Protein AF-A0A830EGU3-F1 (afdb_monomer)

Solvent-accessible surface area (backbone atoms only — not comparable to full-atom values): 6700 Å² total; per-residue (Å²): 119,63,52,74,65,62,53,50,53,50,52,52,49,52,48,30,63,52,45,18,60,51,20,29,51,52,17,51,51,33,48,52,54,45,52,52,30,59,73,68,73,48,78,51,72,66,54,54,52,49,32,52,50,50,23,52,53,24,45,53,48,14,44,50,32,14,51,52,28,17,54,48,40,29,54,51,21,54,53,45,56,77,46,92,66,100,68,69,54,58,50,68,58,17,55,27,22,52,36,37,32,49,17,53,81,40,63,72,36,36,75,56,16,47,58,54,47,50,49,49,55,51,52,54,54,49,52,48,65,67,78,106

Sequence (132 aa):
MPSTRDTWIWYGLAALFVLPPGCMALSRLSMELFVSSASAGEGSLGTFLGAFALTVLASWAGMLFSLLLTVGLFLDSRQLRRTDGDWTPTPLYALGGIVHGVGTTLLAAFAVSVPVIGYYLYRRRTRDTTAK

Organism: NCBI:txid932660

Mean predicted aligned error: 4.22 Å

Nearest PDB structures (foldseek):
  8eja-assembly1_B  TM=4.759E-01  e=1.545E+00  synthetic construct
  6qhd-assembly1_B  TM=3.179E-01  e=5.465E+00  Homo sapiens

Radius of gyration: 18.42 Å; Cα contacts (8 Å, |Δi|>4): 142; chains: 1; bounding box: 46×30×54 Å

Secondary structure (DSSP, 8-state):
---HHHHHHHHHHHHHHHHHHHHHHHHHHHHHHHHHHHHHT---HHHHHHHHHHHHHHHHHHHHHHHHHHHHHHHHHHHHTTS--S----TTHHHHHHHHHHHTT-GGGHHHHHHHHHHHHHHHHHHHHH--

pLDDT: mean 92.99, std 8.28, range [50.62, 98.69]

Foldseek 3Di:
DFDPVLVVLLVLLVCLLPLLVVLLVQLVVLVVVLVVCVVVVHDDPVSNVVSVVSNVVSLVRSLVSLQVSLVSLQVVLVVQCVDDWPDRDDSCLSVLSVLSSVCSVPVVSCVPSVVSSVVVSVVSVVRSVPVD

Structure (mmCIF, N/CA/C/O backbone):
data_AF-A0A830EGU3-F1
#
_entry.id   AF-A0A830EGU3-F1
#
loop_
_atom_site.group_PDB
_atom_site.id
_atom_site.type_symbol
_atom_site.label_atom_id
_atom_site.label_alt_id
_atom_site.label_comp_id
_atom_site.label_asym_id
_atom_site.label_entity_id
_atom_site.label_seq_id
_atom_site.pdbx_PDB_ins_code
_atom_site.Cartn_x
_atom_site.Cartn_y
_atom_site.Cartn_z
_atom_site.occupancy
_atom_site.B_iso_or_equiv
_atom_site.auth_seq_id
_atom_site.auth_comp_id
_atom_site.auth_asym_id
_atom_site.auth_atom_id
_atom_site.pdbx_PDB_model_num
ATOM 1 N N . MET A 1 1 ? -19.566 13.408 14.728 1.00 57.25 1 MET A N 1
ATOM 2 C CA . MET A 1 1 ? -18.783 13.442 13.463 1.00 57.25 1 MET A CA 1
ATOM 3 C C . MET A 1 1 ? -17.408 12.860 13.760 1.00 57.25 1 MET A C 1
ATOM 5 O O . MET A 1 1 ? -16.910 13.185 14.833 1.00 57.25 1 MET A O 1
ATOM 9 N N . PRO A 1 2 ? -16.811 12.031 12.878 1.00 67.81 2 PRO A N 1
ATOM 10 C CA . PRO A 1 2 ? -15.434 11.574 13.066 1.00 67.81 2 PRO A CA 1
ATOM 11 C C . PRO A 1 2 ? -14.502 12.776 13.202 1.00 67.81 2 PRO A C 1
ATOM 13 O O . PRO A 1 2 ? -14.702 13.782 12.513 1.00 67.81 2 PRO A O 1
ATOM 16 N N . SER A 1 3 ? -13.490 12.688 14.065 1.00 81.19 3 SER A N 1
ATOM 17 C CA . SER A 1 3 ? -12.510 13.766 14.160 1.00 81.19 3 SER A CA 1
ATOM 18 C C . SER A 1 3 ? -11.740 13.898 12.836 1.00 81.19 3 SER A C 1
ATOM 20 O O . SER A 1 3 ? -11.562 12.931 12.083 1.00 81.19 3 SER A O 1
ATOM 22 N N . THR A 1 4 ? -11.259 15.105 12.531 1.00 85.12 4 THR A N 1
ATOM 23 C CA . THR A 1 4 ? -10.395 15.342 11.361 1.00 85.12 4 THR A CA 1
ATOM 24 C C . THR A 1 4 ? -9.156 14.447 11.406 1.00 85.12 4 THR A C 1
ATOM 26 O O . THR A 1 4 ? -8.745 13.905 10.382 1.00 85.12 4 THR A O 1
ATOM 29 N N . ARG A 1 5 ? -8.610 14.217 12.605 1.00 86.44 5 ARG A N 1
ATOM 30 C CA . ARG A 1 5 ? -7.478 13.319 12.845 1.00 86.44 5 ARG A CA 1
ATOM 31 C C . ARG A 1 5 ? -7.785 11.869 12.459 1.00 86.44 5 ARG A C 1
ATOM 33 O O . ARG A 1 5 ? -6.993 11.275 11.734 1.00 86.44 5 ARG A O 1
ATOM 40 N N . ASP A 1 6 ? -8.915 11.310 12.891 1.00 87.44 6 ASP A N 1
ATOM 41 C CA . ASP A 1 6 ? -9.266 9.907 12.597 1.00 87.44 6 ASP A CA 1
ATOM 42 C C . ASP A 1 6 ? -9.469 9.671 11.101 1.00 87.44 6 ASP A C 1
ATOM 44 O O . ASP A 1 6 ? -9.071 8.631 10.565 1.00 87.44 6 ASP A O 1
ATOM 48 N N . THR A 1 7 ? -10.012 10.686 10.425 1.00 89.31 7 THR A N 1
ATOM 49 C CA . THR A 1 7 ? -10.177 10.710 8.972 1.00 89.31 7 THR A CA 1
ATOM 50 C C . THR A 1 7 ? -8.824 10.687 8.255 1.00 89.31 7 THR A C 1
ATOM 52 O O . THR A 1 7 ? -8.633 9.880 7.345 1.00 89.31 7 THR A O 1
ATOM 55 N N . TRP A 1 8 ? -7.862 11.513 8.680 1.00 92.19 8 TRP A N 1
ATOM 56 C CA . TRP A 1 8 ? -6.512 11.527 8.104 1.00 92.19 8 TRP A CA 1
ATOM 57 C C . TRP A 1 8 ? -5.744 10.227 8.338 1.00 92.19 8 TRP A C 1
ATOM 59 O O . TRP A 1 8 ? -5.073 9.755 7.423 1.00 92.19 8 TRP A O 1
ATOM 69 N N . ILE A 1 9 ? -5.867 9.615 9.520 1.00 94.00 9 ILE A N 1
ATOM 70 C CA . ILE A 1 9 ? -5.225 8.320 9.796 1.00 94.00 9 ILE A CA 1
ATOM 71 C C . ILE A 1 9 ? -5.773 7.247 8.849 1.00 94.00 9 ILE A C 1
ATOM 73 O O . ILE A 1 9 ? -4.994 6.480 8.284 1.00 94.00 9 ILE A O 1
ATOM 77 N N . TRP A 1 10 ? -7.090 7.224 8.617 1.00 95.38 10 TRP A N 1
ATOM 78 C CA . TRP A 1 10 ? -7.692 6.279 7.678 1.00 95.38 10 TRP A CA 1
ATOM 79 C C . TRP A 1 10 ? -7.132 6.442 6.260 1.00 95.38 10 TRP A C 1
ATOM 81 O O . TRP A 1 10 ? -6.692 5.463 5.661 1.00 95.38 10 TRP A O 1
ATOM 91 N N . TYR A 1 11 ? -7.097 7.675 5.740 1.00 96.50 11 TYR A N 1
ATOM 92 C CA . TYR A 1 11 ? -6.548 7.944 4.407 1.00 96.50 11 TYR A CA 1
ATOM 93 C C . TYR A 1 11 ? -5.054 7.631 4.317 1.00 96.50 11 TYR A C 1
ATOM 95 O O . TYR A 1 11 ? -4.610 7.109 3.299 1.00 96.50 11 TYR A O 1
ATOM 103 N N . GLY A 1 12 ? -4.287 7.890 5.379 1.00 97.62 12 GLY A N 1
ATOM 104 C CA . GLY A 1 12 ? -2.876 7.521 5.453 1.00 97.62 12 GLY A CA 1
ATOM 105 C C . GLY A 1 12 ? -2.670 6.011 5.333 1.00 97.62 12 GLY A C 1
ATOM 106 O O . GLY A 1 12 ? -1.871 5.563 4.514 1.00 97.62 12 GLY A O 1
ATOM 107 N N . LEU A 1 13 ? -3.436 5.213 6.083 1.00 97.94 13 LEU A N 1
ATOM 108 C CA . LEU A 1 13 ? -3.384 3.751 5.981 1.00 97.94 13 LEU A CA 1
ATOM 109 C C . LEU A 1 13 ? -3.868 3.249 4.615 1.00 97.94 13 LEU A C 1
ATOM 111 O O . LEU A 1 13 ? -3.264 2.337 4.058 1.00 97.94 13 LEU A O 1
ATOM 115 N N . ALA A 1 14 ? -4.917 3.853 4.052 1.00 98.06 14 ALA A N 1
ATOM 116 C CA . ALA A 1 14 ? -5.424 3.497 2.728 1.00 98.06 14 ALA A CA 1
ATOM 117 C C . ALA A 1 14 ? -4.399 3.794 1.620 1.00 98.06 14 ALA A C 1
ATOM 119 O O . ALA A 1 14 ? -4.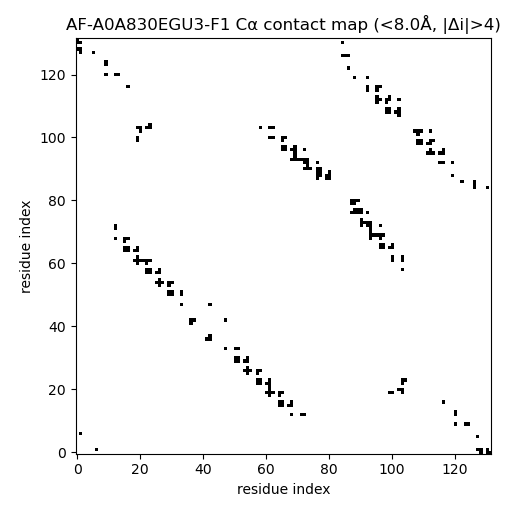190 2.968 0.736 1.00 98.06 14 ALA A O 1
ATOM 120 N N . ALA A 1 15 ? -3.706 4.933 1.693 1.00 98.38 15 ALA A N 1
ATOM 121 C CA . ALA A 1 15 ? -2.620 5.259 0.775 1.00 98.38 15 ALA A CA 1
ATOM 122 C C . ALA A 1 15 ? -1.462 4.261 0.912 1.00 98.38 15 ALA A C 1
ATOM 124 O O . ALA A 1 15 ? -1.020 3.687 -0.081 1.00 98.38 15 ALA A O 1
ATOM 125 N N . LEU A 1 16 ? -1.021 3.983 2.144 1.00 98.38 16 LEU A N 1
ATOM 126 C CA . LEU A 1 16 ? 0.036 3.005 2.423 1.00 98.38 16 LEU A CA 1
ATOM 127 C C . LEU A 1 16 ? -0.336 1.571 2.021 1.00 98.38 16 LEU A C 1
ATOM 129 O O . LEU A 1 16 ? 0.555 0.765 1.789 1.00 98.38 16 LEU A O 1
ATOM 133 N N . PHE A 1 17 ? -1.625 1.251 1.923 1.00 98.19 17 PHE A N 1
ATOM 134 C CA . PHE A 1 17 ? -2.120 -0.023 1.406 1.00 98.19 17 PHE A CA 1
ATOM 135 C C . PHE A 1 17 ? -2.045 -0.116 -0.128 1.00 98.19 17 PHE A C 1
ATOM 137 O O . PHE A 1 17 ? -1.768 -1.181 -0.666 1.00 98.19 17 PHE A O 1
ATOM 144 N N . VAL A 1 18 ? -2.260 0.983 -0.854 1.00 98.38 18 VAL A N 1
ATOM 145 C CA . VAL A 1 18 ? -2.263 0.978 -2.332 1.00 98.38 18 VAL A CA 1
ATOM 146 C C . VAL A 1 18 ? -0.869 1.215 -2.922 1.00 98.38 18 VAL A C 1
ATOM 148 O O . VAL A 1 18 ? -0.553 0.710 -4.000 1.00 98.38 18 VAL A O 1
ATOM 151 N N . LEU A 1 19 ? -0.013 1.968 -2.230 1.00 98.38 19 LEU A N 1
ATOM 152 C CA . LEU A 1 19 ? 1.314 2.325 -2.734 1.00 98.38 19 LEU A CA 1
ATOM 153 C C . LEU A 1 19 ? 2.232 1.111 -2.991 1.00 98.38 19 LEU A C 1
ATOM 155 O O . LEU A 1 19 ? 2.833 1.075 -4.063 1.00 98.38 19 LEU A O 1
ATOM 159 N N . PRO A 1 20 ? 2.341 0.094 -2.110 1.00 98.19 20 PRO A N 1
ATOM 160 C CA . PRO A 1 20 ? 3.206 -1.063 -2.347 1.00 98.19 20 PRO A CA 1
ATOM 161 C C . PRO A 1 20 ? 2.922 -1.845 -3.640 1.00 98.19 20 PRO A C 1
ATOM 163 O O . PRO A 1 20 ? 3.868 -2.045 -4.407 1.00 98.19 20 PRO A O 1
ATOM 166 N N . PRO A 1 21 ? 1.677 -2.265 -3.956 1.00 97.69 21 PRO A N 1
ATOM 167 C CA . PRO A 1 21 ? 1.400 -2.938 -5.224 1.00 97.69 21 PRO A CA 1
ATOM 168 C C . PRO A 1 21 ? 1.603 -2.011 -6.429 1.00 97.69 21 PRO A C 1
ATOM 170 O O . PRO A 1 21 ? 2.071 -2.472 -7.469 1.00 97.69 21 PRO A O 1
ATOM 173 N N . GLY A 1 22 ? 1.336 -0.705 -6.294 1.00 98.00 22 GLY A N 1
ATOM 174 C CA . GLY A 1 22 ? 1.642 0.277 -7.340 1.00 98.00 22 GLY A CA 1
ATOM 175 C C . GLY A 1 22 ? 3.143 0.375 -7.634 1.00 98.00 22 GLY A C 1
ATOM 176 O O . GLY A 1 22 ? 3.563 0.310 -8.788 1.00 98.00 22 GLY A O 1
ATOM 177 N N . CYS A 1 23 ? 3.966 0.448 -6.589 1.00 98.19 23 CYS A N 1
ATOM 178 C CA . CYS A 1 23 ? 5.423 0.421 -6.677 1.00 98.19 23 CYS A CA 1
ATOM 179 C C . CYS A 1 23 ? 5.949 -0.881 -7.299 1.00 98.19 23 CYS A C 1
ATOM 181 O O . CYS A 1 23 ? 6.837 -0.841 -8.149 1.00 98.19 23 CYS A O 1
ATOM 183 N N . MET A 1 24 ? 5.382 -2.030 -6.921 1.00 97.38 24 MET A N 1
ATOM 184 C CA . MET A 1 24 ? 5.725 -3.318 -7.525 1.00 97.38 24 MET A CA 1
ATOM 185 C C . MET A 1 24 ? 5.408 -3.338 -9.023 1.00 97.38 24 MET A C 1
ATOM 187 O O . MET A 1 24 ? 6.259 -3.736 -9.818 1.00 97.38 24 MET A O 1
ATOM 191 N N . ALA A 1 25 ? 4.207 -2.908 -9.416 1.00 97.50 25 ALA A N 1
ATOM 192 C CA . ALA A 1 25 ? 3.802 -2.858 -10.818 1.00 97.50 25 ALA A CA 1
ATOM 193 C C . ALA A 1 25 ? 4.723 -1.937 -11.630 1.00 97.50 25 ALA A C 1
ATOM 195 O O . ALA A 1 25 ? 5.195 -2.327 -12.695 1.00 97.50 25 ALA A O 1
ATOM 196 N N . LEU A 1 26 ? 5.048 -0.758 -11.090 1.00 97.94 26 LEU A N 1
ATOM 197 C CA . LEU A 1 26 ? 5.972 0.191 -11.711 1.00 97.94 26 LEU A CA 1
ATOM 198 C C . LEU A 1 26 ? 7.380 -0.397 -11.883 1.00 97.94 26 LEU A C 1
ATOM 200 O O . LEU A 1 26 ? 7.975 -0.266 -12.950 1.00 97.94 26 LEU A O 1
ATOM 204 N N . SER A 1 27 ? 7.896 -1.076 -10.855 1.00 97.31 27 SER A N 1
ATOM 205 C CA . SER A 1 27 ? 9.206 -1.735 -10.893 1.00 97.31 27 SER A CA 1
ATOM 206 C C . SER A 1 27 ? 9.248 -2.849 -11.946 1.00 97.31 27 SER A C 1
ATOM 208 O O . SER A 1 27 ? 10.184 -2.909 -12.743 1.00 97.31 27 SER A O 1
ATOM 210 N N . ARG A 1 28 ? 8.206 -3.692 -12.012 1.00 96.06 28 ARG A N 1
ATOM 211 C CA . ARG A 1 28 ? 8.104 -4.771 -13.009 1.00 96.06 28 ARG A CA 1
ATOM 212 C C . ARG A 1 28 ? 7.986 -4.240 -14.429 1.00 96.06 28 ARG A C 1
ATOM 214 O O . ARG A 1 28 ? 8.741 -4.683 -15.284 1.00 96.06 28 ARG A O 1
ATOM 221 N N . LEU A 1 29 ? 7.120 -3.255 -14.656 1.00 96.69 29 LEU A N 1
ATOM 222 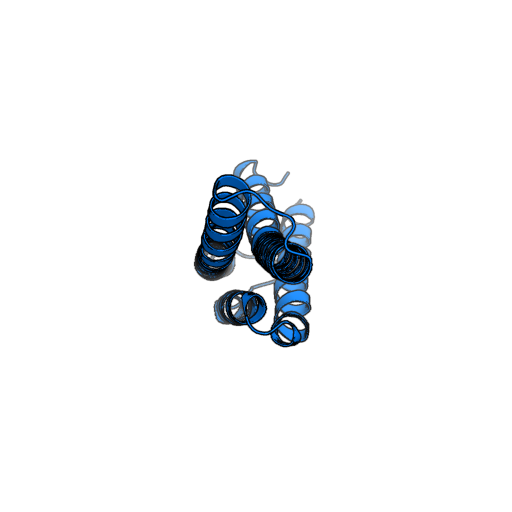C CA . LEU A 1 29 ? 6.962 -2.629 -15.967 1.00 96.69 29 LEU A CA 1
ATOM 223 C C . LEU A 1 29 ? 8.274 -1.988 -16.439 1.00 96.69 29 LEU A C 1
ATOM 225 O O . LEU A 1 29 ? 8.686 -2.190 -17.575 1.00 96.69 29 LEU A O 1
ATOM 229 N N . SER A 1 30 ? 8.960 -1.257 -15.556 1.00 96.50 30 SER A N 1
ATOM 230 C CA . SER A 1 30 ? 10.270 -0.666 -15.854 1.00 96.50 30 SER A CA 1
ATOM 231 C C . SER A 1 30 ? 11.299 -1.733 -16.246 1.00 96.50 30 SER A C 1
ATOM 233 O O . SER A 1 30 ? 12.023 -1.568 -17.227 1.00 96.50 30 SER A O 1
ATOM 235 N N . MET A 1 31 ? 11.333 -2.861 -15.530 1.00 95.38 31 MET A N 1
ATOM 236 C CA . MET A 1 31 ? 12.226 -3.981 -15.836 1.00 95.38 31 MET A CA 1
ATOM 237 C C . MET A 1 31 ? 11.873 -4.682 -17.157 1.00 95.38 31 MET A C 1
ATOM 239 O O . MET A 1 31 ? 12.768 -5.008 -17.932 1.00 95.38 31 MET A O 1
ATOM 243 N N . GLU A 1 32 ? 10.591 -4.904 -17.440 1.00 95.00 32 GLU A N 1
ATOM 244 C CA . GLU A 1 32 ? 10.130 -5.514 -18.693 1.00 95.00 32 GLU A CA 1
ATOM 245 C C . GLU A 1 32 ? 10.504 -4.650 -19.900 1.00 95.00 32 GLU A C 1
ATOM 247 O O . GLU A 1 32 ? 11.087 -5.156 -20.859 1.00 95.00 32 GLU A O 1
ATOM 252 N N . LEU A 1 33 ? 10.265 -3.338 -19.809 1.00 92.50 33 LEU A N 1
ATOM 253 C CA . LEU A 1 33 ? 10.652 -2.373 -20.839 1.00 92.50 33 LEU A CA 1
ATOM 254 C C . LEU A 1 33 ? 12.172 -2.281 -21.003 1.00 92.50 33 LEU A C 1
ATOM 256 O O . LEU A 1 33 ? 12.669 -2.123 -22.118 1.00 92.50 33 LEU A O 1
ATOM 260 N N . PHE A 1 34 ? 12.925 -2.394 -19.907 1.00 91.94 34 PHE A N 1
ATOM 261 C CA . PHE A 1 34 ? 14.384 -2.442 -19.953 1.00 91.94 34 PHE A CA 1
ATOM 262 C C . PHE A 1 34 ? 14.867 -3.666 -20.737 1.00 91.94 34 PHE A C 1
ATOM 264 O O . PHE A 1 34 ? 15.674 -3.524 -21.655 1.00 91.94 34 PHE A O 1
ATOM 271 N N . VAL A 1 35 ? 14.354 -4.855 -20.408 1.00 93.12 35 VAL A N 1
ATOM 272 C CA . VAL A 1 35 ? 14.743 -6.112 -21.065 1.00 93.12 35 VAL A CA 1
ATOM 273 C C . VAL A 1 35 ? 14.339 -6.104 -22.537 1.00 93.12 35 VAL A C 1
ATOM 275 O O . VAL A 1 35 ? 15.151 -6.486 -23.379 1.00 93.12 35 VAL A O 1
ATOM 278 N N . SER A 1 36 ? 13.135 -5.629 -22.871 1.00 92.69 36 SER A N 1
ATOM 279 C CA . SER A 1 36 ? 12.682 -5.544 -24.263 1.00 92.69 36 SER A CA 1
ATOM 280 C C . SER A 1 36 ? 13.565 -4.606 -25.086 1.00 92.69 36 SER A C 1
ATOM 282 O O . SER A 1 36 ? 14.060 -5.005 -26.137 1.00 92.69 36 SER A O 1
ATOM 284 N N . SER A 1 37 ? 13.832 -3.402 -24.573 1.00 90.25 37 SER A N 1
ATOM 285 C CA . SER A 1 37 ? 14.665 -2.389 -25.238 1.00 90.25 37 SER A CA 1
ATOM 286 C C . SER A 1 37 ? 16.093 -2.902 -25.445 1.00 90.25 37 SER A C 1
ATOM 288 O O . SER A 1 37 ? 16.619 -2.889 -26.557 1.00 90.25 37 SER A O 1
ATOM 290 N N . ALA A 1 38 ? 16.688 -3.476 -24.394 1.00 89.44 38 ALA A N 1
ATOM 291 C CA . ALA A 1 38 ? 18.020 -4.068 -24.462 1.00 89.44 3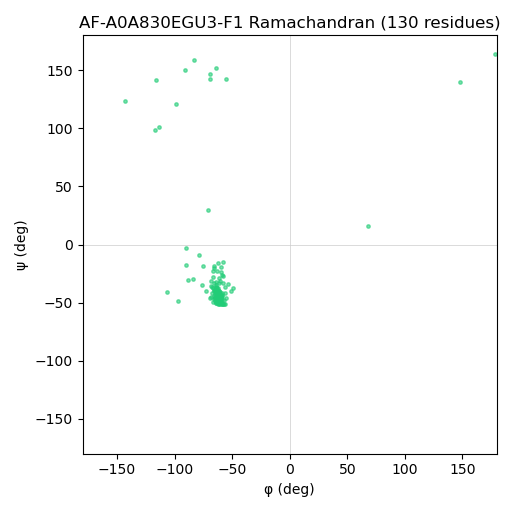8 ALA A CA 1
ATOM 292 C C . ALA A 1 38 ? 18.097 -5.217 -25.483 1.00 89.44 38 ALA A C 1
ATOM 294 O O . ALA A 1 38 ? 19.069 -5.301 -26.231 1.00 89.44 38 ALA A O 1
ATOM 295 N N . SER A 1 39 ? 17.071 -6.074 -25.553 1.00 91.06 39 SER A N 1
ATOM 296 C CA . SER A 1 39 ? 17.022 -7.185 -26.514 1.00 91.06 39 SER A CA 1
ATOM 297 C C . SER A 1 39 ? 16.877 -6.730 -27.969 1.00 91.06 39 SER A C 1
ATOM 299 O O . SER A 1 39 ? 17.415 -7.378 -28.864 1.00 91.06 39 SER A O 1
ATOM 301 N N . ALA A 1 40 ? 16.201 -5.603 -28.203 1.00 91.50 40 ALA A N 1
ATOM 302 C CA . ALA A 1 40 ? 16.048 -5.001 -29.524 1.00 91.50 40 ALA A CA 1
ATOM 303 C C . ALA A 1 40 ? 17.294 -4.211 -29.972 1.00 91.50 40 ALA A C 1
ATOM 305 O O . ALA A 1 40 ? 17.373 -3.787 -31.121 1.00 91.50 40 ALA A O 1
ATOM 306 N N . GLY A 1 41 ? 18.270 -3.997 -29.079 1.00 88.00 41 GLY A N 1
ATOM 307 C CA . GLY A 1 41 ? 19.387 -3.079 -29.326 1.00 88.00 41 GLY A CA 1
ATOM 308 C C . GLY A 1 41 ? 18.950 -1.610 -29.374 1.00 88.00 41 GLY A C 1
ATOM 309 O O . GLY A 1 41 ? 19.694 -0.753 -29.849 1.00 88.00 41 GLY A O 1
ATOM 310 N N . GLU A 1 42 ? 17.749 -1.317 -28.880 1.00 84.31 42 GLU A N 1
ATOM 311 C CA . GLU A 1 42 ? 17.158 0.011 -28.849 1.00 84.31 42 GLU A CA 1
ATOM 312 C C . GLU A 1 42 ? 17.374 0.604 -27.455 1.00 84.31 42 GLU A C 1
ATOM 314 O O . GLU A 1 42 ? 16.955 0.044 -26.447 1.00 84.31 42 GLU A O 1
ATOM 319 N N . GLY A 1 43 ? 18.051 1.746 -27.362 1.00 83.25 43 GLY A N 1
ATOM 320 C CA . GLY A 1 43 ? 18.194 2.440 -26.084 1.00 83.25 43 GLY A CA 1
ATOM 321 C C . GLY A 1 43 ? 19.505 3.188 -25.940 1.00 83.25 43 GLY A C 1
ATOM 322 O O . GLY A 1 43 ? 20.578 2.719 -26.312 1.00 83.25 43 GLY A O 1
ATOM 323 N N . SER A 1 44 ? 19.413 4.379 -25.360 1.00 91.62 44 SER A N 1
ATOM 324 C CA . SER A 1 44 ? 20.591 5.128 -24.938 1.00 91.62 44 SER A CA 1
ATOM 325 C C . SER A 1 44 ? 21.061 4.651 -23.560 1.00 91.62 44 SER A C 1
ATOM 327 O O . SER A 1 44 ? 20.265 4.151 -22.761 1.00 91.62 44 SER A O 1
ATOM 329 N N . LEU A 1 45 ? 22.331 4.900 -23.222 1.00 90.88 45 LEU A N 1
ATOM 330 C CA . LEU A 1 45 ? 22.840 4.697 -21.859 1.00 90.88 45 LEU A CA 1
ATOM 331 C C . LEU A 1 45 ? 21.957 5.395 -20.807 1.00 90.88 45 LEU A C 1
ATOM 333 O O . LEU A 1 45 ? 21.685 4.827 -19.752 1.00 90.88 45 LEU A O 1
ATOM 337 N N . GLY A 1 46 ? 21.469 6.603 -21.109 1.00 92.31 46 GLY A N 1
ATOM 338 C CA . GLY A 1 46 ? 20.580 7.353 -20.220 1.00 92.31 46 GLY A CA 1
ATOM 339 C C . GLY A 1 46 ? 19.250 6.640 -19.969 1.00 92.31 46 GLY A C 1
ATOM 340 O O . GLY A 1 46 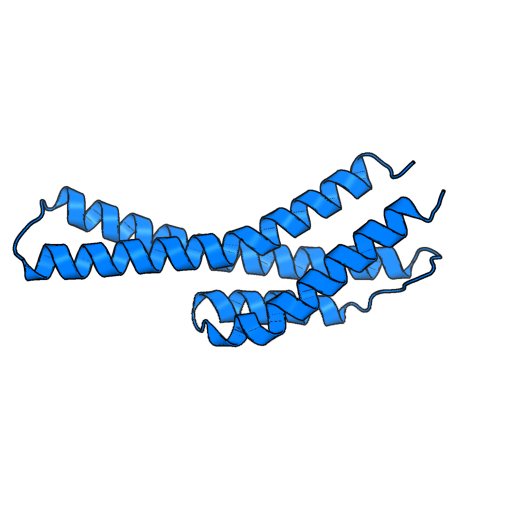? 18.791 6.587 -18.832 1.00 92.31 46 GLY A O 1
ATOM 341 N N . THR A 1 47 ? 18.669 6.027 -21.002 1.00 90.88 47 THR A N 1
ATOM 342 C CA . THR A 1 47 ? 17.443 5.221 -20.888 1.00 90.88 47 THR A CA 1
ATOM 343 C C . THR A 1 47 ? 17.661 4.026 -19.962 1.00 90.88 47 THR A C 1
ATOM 345 O O . THR A 1 47 ? 16.849 3.782 -19.070 1.00 90.88 47 THR A O 1
ATOM 348 N N . PHE A 1 48 ? 18.783 3.321 -20.118 1.00 91.12 48 PHE A N 1
ATOM 349 C CA . PHE A 1 48 ? 19.121 2.169 -19.282 1.00 91.12 48 PHE A CA 1
ATOM 350 C C . PHE A 1 48 ? 19.359 2.552 -17.819 1.00 91.12 48 PHE A C 1
ATOM 352 O O . PHE A 1 48 ? 18.821 1.903 -16.922 1.00 91.12 48 PHE A O 1
ATOM 359 N N . LEU A 1 49 ? 20.098 3.635 -17.565 1.00 94.31 49 LEU A N 1
ATOM 360 C CA . LEU A 1 49 ? 20.311 4.153 -16.210 1.00 94.31 49 LEU A CA 1
ATOM 361 C C . LEU A 1 49 ? 19.005 4.635 -15.569 1.00 94.31 49 LEU A C 1
ATOM 363 O O . LEU A 1 49 ? 18.767 4.374 -14.391 1.00 94.31 49 LEU A O 1
ATOM 367 N N . GLY A 1 50 ? 18.145 5.298 -16.345 1.00 95.25 50 GLY A N 1
ATOM 368 C CA . GLY A 1 50 ? 16.836 5.759 -15.892 1.00 95.25 50 GLY A CA 1
ATOM 369 C C . GLY A 1 50 ? 15.918 4.604 -15.498 1.00 95.25 50 GLY A C 1
ATOM 370 O O . GLY A 1 50 ? 15.361 4.618 -14.403 1.00 95.25 50 GLY A O 1
ATOM 371 N N . ALA A 1 51 ? 15.810 3.577 -16.344 1.00 94.69 51 ALA A N 1
ATOM 372 C CA . ALA A 1 51 ? 15.013 2.388 -16.052 1.00 94.69 51 ALA A CA 1
ATOM 373 C C . ALA A 1 51 ? 15.562 1.616 -14.843 1.00 94.69 51 ALA A C 1
ATOM 375 O O . ALA A 1 51 ? 14.796 1.225 -13.967 1.00 94.69 51 ALA A O 1
ATOM 376 N N . PHE A 1 52 ? 16.886 1.461 -14.731 1.00 93.19 52 PHE A N 1
ATOM 377 C CA . PHE A 1 52 ? 17.508 0.852 -13.553 1.00 93.19 52 PHE A CA 1
ATOM 378 C C . PHE A 1 52 ? 17.169 1.622 -12.269 1.00 93.19 52 PHE A C 1
ATOM 380 O O . PHE A 1 52 ? 16.681 1.030 -11.304 1.00 93.19 52 PHE A O 1
ATOM 387 N N . ALA A 1 53 ? 17.373 2.943 -12.264 1.00 97.06 53 ALA A N 1
ATOM 388 C CA . ALA A 1 53 ? 17.068 3.787 -11.115 1.00 97.06 53 ALA A CA 1
ATOM 389 C C . ALA A 1 53 ? 15.580 3.720 -10.748 1.00 97.06 53 ALA A C 1
ATOM 391 O O . ALA A 1 53 ? 15.250 3.533 -9.578 1.00 97.06 53 ALA A O 1
ATOM 392 N N . LEU A 1 54 ? 14.682 3.805 -11.734 1.00 97.81 54 LEU A N 1
ATOM 393 C CA . LEU A 1 54 ? 13.239 3.698 -11.528 1.00 97.81 54 LEU A CA 1
ATOM 394 C C . LEU A 1 54 ? 12.854 2.346 -10.917 1.00 97.81 54 LEU A C 1
ATOM 396 O O . LEU A 1 54 ? 12.122 2.312 -9.929 1.00 97.81 54 LEU A O 1
ATOM 400 N N . THR A 1 55 ? 13.379 1.243 -11.456 1.00 96.88 55 THR A N 1
ATOM 401 C CA . THR A 1 55 ? 13.126 -0.115 -10.956 1.00 96.88 55 THR A CA 1
ATOM 402 C C . THR A 1 55 ? 13.559 -0.259 -9.498 1.00 96.88 55 THR A C 1
ATOM 404 O O . THR A 1 55 ? 12.780 -0.750 -8.674 1.00 96.88 55 THR A O 1
ATOM 407 N N . VAL A 1 56 ? 14.772 0.194 -9.165 1.00 96.56 56 VAL A N 1
ATOM 408 C CA . VAL A 1 56 ? 15.341 0.115 -7.810 1.00 96.56 56 VAL A CA 1
ATOM 409 C C . VAL A 1 56 ? 14.567 1.001 -6.837 1.00 96.56 56 VAL A C 1
ATOM 411 O O . VAL A 1 56 ? 14.156 0.525 -5.778 1.00 96.56 56 VAL A O 1
ATOM 414 N N . LEU A 1 57 ? 14.329 2.265 -7.192 1.00 98.25 57 LEU A N 1
ATOM 415 C CA . LEU A 1 57 ? 13.614 3.213 -6.338 1.00 98.25 57 LEU A CA 1
ATOM 416 C C . LEU A 1 57 ? 12.176 2.762 -6.087 1.00 98.25 57 LEU A C 1
ATOM 418 O O . LEU A 1 57 ? 11.729 2.793 -4.943 1.00 98.25 57 LEU A O 1
ATOM 422 N N . ALA A 1 58 ? 11.468 2.291 -7.116 1.00 98.06 58 ALA A N 1
ATOM 423 C CA . ALA A 1 58 ? 10.117 1.764 -6.962 1.00 98.06 58 ALA A CA 1
ATOM 424 C C . ALA A 1 58 ? 10.100 0.528 -6.049 1.00 98.06 58 ALA A C 1
ATOM 426 O O . ALA A 1 58 ? 9.270 0.450 -5.147 1.00 98.06 58 ALA A O 1
ATOM 427 N N . SER A 1 59 ? 11.050 -0.399 -6.212 1.00 96.31 59 SER A N 1
ATOM 428 C CA . SER A 1 59 ? 11.151 -1.597 -5.367 1.00 96.31 59 SER A CA 1
ATOM 429 C C . SER A 1 59 ? 11.360 -1.248 -3.885 1.00 96.31 59 SER A C 1
ATOM 431 O O . SER A 1 59 ? 10.581 -1.669 -3.024 1.00 96.31 59 SER A O 1
ATOM 433 N N . TRP A 1 60 ? 12.344 -0.397 -3.576 1.00 97.31 60 TRP A N 1
ATOM 434 C CA . TRP A 1 60 ? 12.613 0.035 -2.199 1.00 97.31 60 TRP A CA 1
ATOM 435 C C . TRP A 1 60 ? 11.487 0.883 -1.606 1.00 97.31 60 TRP A C 1
ATOM 437 O O . TRP A 1 60 ? 11.158 0.721 -0.430 1.00 97.31 60 TRP A O 1
ATOM 447 N N . ALA A 1 61 ? 10.856 1.744 -2.408 1.00 98.31 61 ALA A N 1
ATOM 448 C CA . ALA A 1 61 ? 9.692 2.508 -1.976 1.00 98.31 61 ALA A CA 1
ATOM 449 C C . ALA A 1 61 ? 8.536 1.578 -1.575 1.00 98.31 61 ALA A C 1
ATOM 451 O O . ALA A 1 61 ? 7.952 1.759 -0.508 1.00 98.31 61 ALA A O 1
ATOM 452 N N . GLY A 1 62 ? 8.258 0.529 -2.357 1.00 97.81 62 GLY A N 1
ATOM 453 C CA . GLY A 1 62 ? 7.227 -0.460 -2.031 1.00 97.81 62 GLY A CA 1
ATOM 454 C C . GLY A 1 62 ? 7.472 -1.173 -0.695 1.00 97.81 62 GLY A C 1
ATOM 455 O O . GLY A 1 62 ? 6.544 -1.324 0.109 1.00 97.81 62 GLY A O 1
ATOM 456 N N . MET A 1 63 ? 8.724 -1.551 -0.412 1.00 96.25 63 MET A N 1
ATOM 457 C CA . MET A 1 63 ? 9.103 -2.135 0.882 1.00 96.25 63 MET A CA 1
ATOM 458 C C . MET A 1 63 ? 8.934 -1.137 2.031 1.00 96.25 63 MET A C 1
ATOM 460 O O . MET A 1 63 ? 8.350 -1.480 3.062 1.00 96.25 63 MET A O 1
ATOM 464 N N . LEU A 1 64 ? 9.392 0.105 1.850 1.00 98.25 64 LEU A N 1
ATOM 465 C CA . LEU A 1 64 ? 9.264 1.161 2.855 1.00 98.25 64 LEU A CA 1
ATOM 466 C C . LEU A 1 64 ? 7.795 1.442 3.185 1.00 98.25 64 LEU A C 1
ATOM 468 O O . LEU A 1 64 ? 7.424 1.482 4.358 1.00 98.25 64 LEU A O 1
ATOM 472 N N . PHE A 1 65 ? 6.939 1.583 2.174 1.00 98.69 65 PHE A N 1
ATOM 473 C CA . PHE A 1 65 ? 5.508 1.806 2.379 1.00 98.69 65 PHE A CA 1
ATOM 474 C C . PHE A 1 65 ? 4.838 0.631 3.096 1.00 98.69 65 PHE A C 1
ATOM 476 O O . PHE A 1 65 ? 4.016 0.854 3.981 1.00 98.69 65 PHE A O 1
ATOM 483 N N . SER A 1 66 ? 5.244 -0.608 2.810 1.00 98.25 66 SER A N 1
ATOM 484 C CA . SER A 1 66 ? 4.739 -1.795 3.518 1.00 98.25 66 SER A CA 1
ATOM 485 C C . SER A 1 66 ? 5.176 -1.838 4.986 1.00 98.25 66 SER A C 1
ATOM 487 O O . SER A 1 66 ? 4.400 -2.225 5.866 1.00 98.25 66 SER A O 1
ATOM 489 N N . LEU A 1 67 ? 6.401 -1.399 5.286 1.00 98.44 67 LEU A N 1
ATOM 490 C CA . LEU A 1 67 ? 6.885 -1.269 6.660 1.00 98.44 67 LEU A CA 1
ATOM 491 C C . LEU A 1 67 ? 6.095 -0.199 7.422 1.00 98.44 67 LEU A C 1
ATOM 493 O O . LEU A 1 67 ? 5.628 -0.444 8.535 1.00 98.44 67 LEU A O 1
ATOM 497 N N . LEU A 1 68 ? 5.886 0.964 6.804 1.00 98.69 68 LEU A N 1
ATOM 498 C CA . LEU A 1 68 ? 5.072 2.036 7.375 1.00 98.69 68 LEU A CA 1
ATOM 499 C C . LEU A 1 68 ? 3.621 1.588 7.587 1.00 98.69 68 LEU A C 1
ATOM 501 O O . LEU A 1 68 ? 3.051 1.875 8.639 1.00 98.69 68 LEU A O 1
ATOM 505 N N . LEU A 1 69 ? 3.045 0.830 6.649 1.00 98.62 69 LEU A N 1
ATOM 506 C CA . LEU A 1 69 ? 1.718 0.229 6.791 1.00 98.62 69 LEU A CA 1
ATOM 507 C C . LEU A 1 69 ? 1.661 -0.717 7.993 1.00 98.62 69 LEU A C 1
ATOM 509 O O . LEU A 1 69 ? 0.731 -0.645 8.791 1.00 98.62 69 LEU A O 1
ATOM 513 N N . THR A 1 70 ? 2.671 -1.572 8.157 1.00 98.56 70 THR A N 1
ATOM 514 C CA . THR A 1 70 ? 2.782 -2.513 9.283 1.00 98.56 70 THR A CA 1
ATOM 515 C C . THR A 1 70 ? 2.790 -1.779 10.621 1.00 98.56 70 THR A C 1
ATOM 517 O O . THR A 1 70 ? 2.000 -2.094 11.514 1.00 98.56 70 THR A O 1
ATOM 520 N N . VAL A 1 71 ? 3.653 -0.768 10.751 1.00 98.56 71 VAL A N 1
ATOM 521 C CA . VAL A 1 71 ? 3.742 0.066 11.957 1.00 98.56 71 VAL A CA 1
ATOM 522 C C . VAL A 1 71 ? 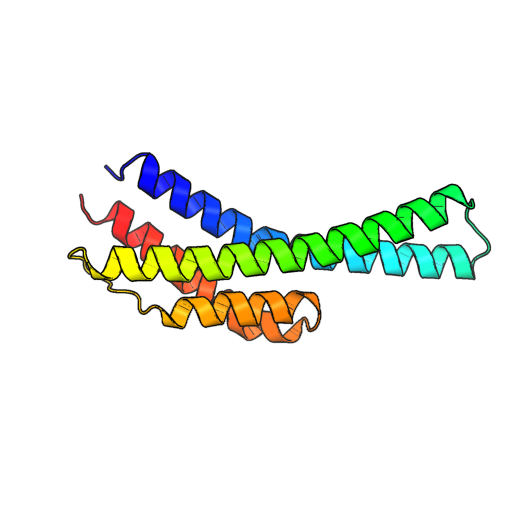2.427 0.811 12.192 1.00 98.56 71 VAL A C 1
ATOM 524 O O . VAL A 1 71 ? 1.926 0.827 13.316 1.00 98.56 71 VAL A O 1
ATOM 527 N N . GLY A 1 72 ? 1.832 1.368 11.137 1.00 98.06 72 GLY A N 1
ATOM 528 C CA . GLY A 1 72 ? 0.548 2.061 11.189 1.00 98.06 72 GLY A CA 1
ATOM 529 C C . GLY A 1 72 ? -0.578 1.169 11.711 1.00 98.06 72 GLY A C 1
ATOM 530 O O . GLY A 1 72 ? -1.245 1.539 12.673 1.00 98.06 72 GLY A O 1
ATOM 531 N N . LEU A 1 73 ? -0.743 -0.032 11.149 1.00 98.19 73 LEU A N 1
ATOM 532 C CA . LEU A 1 73 ? -1.742 -1.013 11.588 1.00 98.19 73 LEU A CA 1
ATOM 533 C C . LEU A 1 73 ? -1.518 -1.445 13.042 1.00 98.19 73 LEU A C 1
ATOM 535 O O . LEU A 1 73 ? -2.477 -1.578 13.804 1.00 98.19 73 LEU A O 1
ATOM 539 N N . PHE A 1 74 ? -0.265 -1.645 13.456 1.00 98.19 74 PHE A N 1
ATOM 540 C CA . PHE A 1 74 ? 0.060 -2.011 14.834 1.00 98.19 74 PHE A CA 1
ATOM 541 C C . PHE A 1 74 ? -0.327 -0.911 15.832 1.00 98.19 74 PHE A C 1
ATOM 543 O O . PHE A 1 74 ? -0.990 -1.183 16.836 1.00 98.19 74 PHE A O 1
ATOM 550 N N . LEU A 1 75 ? 0.079 0.332 15.565 1.00 97.38 75 LEU A N 1
ATOM 551 C CA . LEU A 1 75 ? -0.185 1.461 16.457 1.00 97.38 75 LEU A CA 1
ATOM 552 C C . LEU A 1 75 ? -1.676 1.810 16.499 1.00 97.38 75 LEU 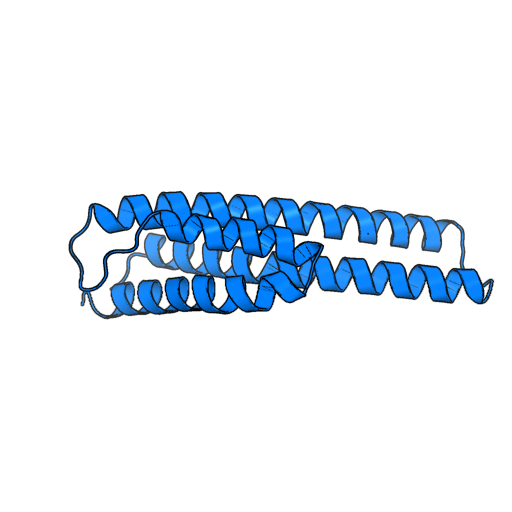A C 1
ATOM 554 O O . LEU A 1 75 ? -2.225 1.978 17.589 1.00 97.38 75 LEU A O 1
ATOM 558 N N . ASP A 1 76 ? -2.330 1.857 15.338 1.00 96.06 76 ASP A N 1
ATOM 559 C CA . ASP A 1 76 ? -3.755 2.172 15.212 1.00 96.06 76 ASP A CA 1
ATOM 560 C C . ASP A 1 76 ? -4.615 1.115 15.920 1.00 96.06 76 ASP A C 1
ATOM 562 O O . ASP A 1 76 ? -5.428 1.454 16.779 1.00 96.06 76 ASP A O 1
ATOM 566 N N . SER A 1 77 ? -4.361 -0.177 15.686 1.00 95.88 77 SER A N 1
ATOM 567 C CA . SER A 1 77 ? -5.103 -1.246 16.370 1.00 95.88 77 SER A CA 1
ATOM 568 C C . SER A 1 77 ? -4.871 -1.243 17.883 1.00 95.88 77 SER A C 1
ATOM 570 O O . SER A 1 77 ? -5.815 -1.409 18.657 1.00 95.88 77 SER A O 1
ATOM 572 N N . ARG A 1 78 ? -3.638 -0.995 18.347 1.00 95.06 78 ARG A N 1
ATOM 573 C CA . ARG A 1 78 ? -3.333 -0.872 19.782 1.00 95.06 78 ARG A CA 1
ATOM 574 C C . ARG A 1 78 ? -4.082 0.296 20.423 1.00 95.06 78 ARG A C 1
ATOM 576 O O . ARG A 1 78 ? -4.525 0.160 21.564 1.00 95.06 78 ARG A O 1
ATOM 583 N N . GLN A 1 79 ? -4.210 1.419 19.721 1.00 92.81 79 GLN A N 1
ATOM 584 C CA . GLN A 1 79 ? -4.955 2.582 20.194 1.00 92.81 79 GLN A CA 1
ATOM 585 C C . GLN A 1 79 ? -6.464 2.300 20.230 1.00 92.81 79 GLN A C 1
ATOM 587 O O . GLN A 1 79 ? -7.090 2.541 21.260 1.00 92.81 79 GLN A O 1
ATOM 592 N N . LEU A 1 80 ? -7.025 1.708 19.172 1.00 91.81 80 LEU A N 1
ATOM 593 C CA . LEU A 1 80 ? -8.453 1.371 19.063 1.00 91.81 80 LEU A CA 1
ATOM 594 C C . LEU A 1 80 ? -8.929 0.300 20.056 1.00 91.81 80 LEU A C 1
ATOM 596 O O . LEU A 1 80 ? -10.128 0.173 20.294 1.00 91.81 80 LEU A O 1
ATOM 600 N N . ARG A 1 81 ? -8.012 -0.478 20.644 1.00 91.00 81 ARG A N 1
ATOM 601 C CA . ARG A 1 81 ? -8.317 -1.402 21.754 1.00 91.00 81 ARG A CA 1
ATOM 602 C C . ARG A 1 81 ? -8.512 -0.714 23.098 1.00 91.00 81 ARG A C 1
ATOM 604 O O . ARG A 1 81 ? -9.017 -1.345 24.018 1.00 91.00 81 ARG A O 1
ATOM 611 N N . ARG A 1 82 ? -8.036 0.522 23.247 1.00 90.06 82 ARG A N 1
ATOM 612 C CA . ARG A 1 82 ? -8.177 1.304 24.484 1.00 90.06 82 ARG A CA 1
ATOM 613 C C . ARG A 1 82 ? -9.454 2.137 24.500 1.00 90.06 82 ARG A C 1
ATOM 615 O O . ARG A 1 82 ? -9.702 2.828 25.478 1.00 90.06 82 ARG A O 1
ATOM 622 N N . THR A 1 83 ? -10.211 2.109 23.410 1.00 86.62 83 THR A N 1
ATOM 623 C CA . THR A 1 83 ? -11.450 2.854 23.242 1.00 86.62 83 THR A CA 1
ATOM 624 C C . THR A 1 83 ? -12.608 1.883 23.078 1.00 86.62 83 THR A C 1
ATOM 626 O O . THR A 1 83 ? -12.480 0.868 22.385 1.00 86.62 83 THR A O 1
ATOM 629 N N . ASP A 1 84 ? -13.752 2.216 23.668 1.00 78.44 84 ASP A N 1
ATOM 630 C CA . ASP A 1 84 ? -14.970 1.426 23.510 1.00 78.44 84 ASP A CA 1
ATOM 631 C C . ASP A 1 84 ? -15.508 1.534 22.078 1.00 78.44 84 ASP A C 1
ATOM 633 O O . ASP A 1 84 ? -15.400 2.569 21.409 1.00 78.44 84 ASP A O 1
ATOM 637 N N . GLY A 1 85 ? -16.028 0.427 21.558 1.00 78.56 85 GLY A N 1
ATOM 638 C CA . GLY A 1 85 ? -16.639 0.376 20.236 1.00 78.56 85 GLY A CA 1
ATOM 639 C C . GLY A 1 85 ? -17.123 -1.016 19.859 1.00 78.56 85 GLY A C 1
ATOM 640 O O . GLY A 1 85 ? -16.729 -2.018 20.450 1.00 78.56 85 GLY A O 1
ATOM 641 N N . ASP A 1 86 ? -17.963 -1.051 18.832 1.00 85.31 86 ASP A N 1
ATOM 642 C CA . ASP A 1 86 ? -18.593 -2.243 18.250 1.00 85.31 86 ASP A CA 1
ATOM 643 C C . ASP A 1 86 ? -17.602 -3.259 17.644 1.00 85.31 86 ASP A C 1
ATOM 645 O O . ASP A 1 86 ? -17.942 -4.416 17.388 1.00 85.31 86 ASP A O 1
ATOM 649 N N . TRP A 1 87 ? -16.361 -2.840 17.408 1.00 91.50 87 TRP A N 1
ATOM 650 C CA . TRP A 1 87 ? -15.294 -3.660 16.854 1.00 91.50 87 TRP A CA 1
ATOM 651 C C . TRP A 1 87 ? -13.941 -3.334 17.478 1.00 91.50 87 TRP A C 1
ATOM 653 O O . TRP A 1 87 ? -13.463 -2.204 17.378 1.00 91.50 87 TRP A O 1
ATOM 663 N N . THR A 1 88 ? -13.272 -4.335 18.046 1.00 91.12 88 THR A N 1
ATOM 664 C CA . THR A 1 88 ? -11.959 -4.191 18.689 1.00 91.12 88 THR A CA 1
ATOM 665 C C . THR A 1 88 ? -10.876 -4.946 17.901 1.00 91.12 88 THR A C 1
ATOM 667 O O . THR A 1 88 ? -10.764 -6.170 17.999 1.00 91.12 88 THR A O 1
ATOM 670 N N . PRO A 1 89 ? -10.055 -4.256 17.085 1.00 93.12 89 PRO A N 1
ATOM 671 C CA . PRO A 1 89 ? -9.010 -4.919 16.309 1.00 93.12 89 PRO A CA 1
ATOM 672 C C . PRO A 1 89 ? -7.883 -5.454 17.194 1.00 93.12 89 PRO A C 1
ATOM 674 O O . PRO A 1 89 ? -7.497 -4.827 18.174 1.00 93.12 89 PRO A O 1
ATOM 677 N N . THR A 1 90 ? -7.274 -6.574 16.812 1.00 94.50 90 THR A N 1
ATOM 678 C CA . THR A 1 90 ? -6.056 -7.086 17.462 1.00 94.50 90 THR A CA 1
ATOM 679 C C . THR A 1 90 ? -4.787 -6.552 16.784 1.00 94.50 90 THR A C 1
ATOM 681 O O . THR A 1 90 ? -4.788 -6.432 15.560 1.00 94.50 90 THR A O 1
ATOM 684 N N . PRO A 1 91 ? -3.656 -6.374 17.494 1.00 94.31 91 PRO A N 1
ATOM 685 C CA . PRO A 1 91 ? -2.382 -5.997 16.867 1.00 94.31 91 PRO A CA 1
ATOM 686 C C . PRO A 1 91 ? -1.873 -6.969 15.792 1.00 94.31 91 PRO A C 1
ATOM 688 O O . PRO A 1 91 ? -1.022 -6.601 14.988 1.00 94.31 91 PRO A O 1
ATOM 691 N N . LEU A 1 92 ? -2.427 -8.186 15.727 1.00 95.81 92 LEU A N 1
ATOM 692 C CA . LEU A 1 92 ? -2.130 -9.176 14.690 1.00 95.81 92 LEU A CA 1
ATOM 693 C C . LEU A 1 92 ? -2.459 -8.699 13.266 1.00 95.81 92 LEU A C 1
ATOM 695 O O . LEU A 1 92 ? -1.879 -9.225 12.322 1.00 95.81 92 LEU A O 1
ATOM 699 N N . TYR A 1 93 ? -3.298 -7.671 13.083 1.00 96.44 93 TYR A N 1
ATOM 700 C CA . TYR A 1 93 ? -3.502 -7.061 11.760 1.00 96.44 93 TYR A CA 1
ATOM 701 C C . TYR A 1 93 ? -2.206 -6.498 11.155 1.00 96.44 93 TYR A C 1
ATOM 703 O O . TYR A 1 93 ? -2.087 -6.441 9.933 1.00 96.44 93 TYR A O 1
ATOM 711 N N . ALA A 1 94 ? -1.204 -6.165 11.977 1.00 96.56 94 ALA A N 1
ATOM 712 C CA . ALA A 1 94 ? 0.119 -5.765 11.502 1.00 96.56 94 ALA A CA 1
ATOM 713 C C . ALA A 1 94 ? 0.822 -6.869 10.690 1.00 96.56 94 ALA A C 1
ATOM 715 O O . ALA A 1 94 ? 1.562 -6.557 9.760 1.00 96.56 94 ALA A O 1
ATOM 716 N N . LEU A 1 95 ? 0.536 -8.152 10.958 1.00 97.44 95 LEU A N 1
ATOM 717 C CA . LEU A 1 95 ? 1.040 -9.262 10.138 1.00 97.44 95 LEU A CA 1
ATOM 718 C C . LEU A 1 95 ? 0.557 -9.152 8.689 1.00 97.44 95 LEU A C 1
ATOM 720 O O . LEU A 1 95 ? 1.293 -9.509 7.774 1.00 97.44 95 LEU A O 1
ATOM 724 N N . GLY A 1 96 ? -0.639 -8.594 8.475 1.00 96.88 96 GLY A N 1
ATOM 725 C CA . GLY A 1 96 ? -1.137 -8.267 7.144 1.00 96.88 96 GLY A CA 1
ATOM 726 C C . GLY A 1 96 ? -0.166 -7.358 6.394 1.00 96.88 96 GLY A C 1
ATOM 727 O O . GLY A 1 96 ? 0.168 -7.663 5.256 1.00 96.88 96 GLY A O 1
ATOM 728 N N . GLY A 1 97 ? 0.348 -6.305 7.041 1.00 96.56 97 GLY A N 1
ATOM 729 C CA . GLY A 1 97 ? 1.341 -5.394 6.459 1.00 96.56 97 GLY A CA 1
ATOM 730 C C . GLY A 1 97 ? 2.670 -6.077 6.115 1.00 96.56 97 GLY A C 1
ATOM 731 O O . GLY A 1 97 ? 3.239 -5.807 5.059 1.00 96.56 97 GLY A O 1
ATOM 732 N N . ILE A 1 98 ? 3.122 -7.028 6.940 1.00 97.81 98 ILE A N 1
ATOM 733 C CA . ILE A 1 98 ? 4.322 -7.835 6.654 1.00 97.81 98 ILE A CA 1
ATOM 734 C C . ILE A 1 98 ? 4.098 -8.689 5.404 1.00 97.81 98 ILE A C 1
ATOM 736 O O . ILE A 1 98 ? 4.901 -8.653 4.473 1.00 97.81 98 ILE A O 1
ATOM 740 N N . VAL A 1 99 ? 2.982 -9.420 5.351 1.00 98.12 99 VAL A N 1
ATOM 741 C CA . VAL A 1 99 ? 2.602 -10.242 4.189 1.00 98.12 99 VAL A CA 1
ATOM 742 C C . VAL A 1 99 ? 2.406 -9.370 2.944 1.00 98.12 99 VAL A C 1
ATOM 744 O O . VAL A 1 99 ? 2.734 -9.787 1.837 1.00 98.12 99 VAL A O 1
ATOM 747 N N . HIS A 1 100 ? 1.931 -8.137 3.110 1.00 97.81 100 HIS A N 1
ATOM 748 C CA . HIS A 1 100 ? 1.811 -7.159 2.033 1.00 97.81 100 HIS A CA 1
ATOM 749 C C . HIS A 1 100 ? 3.179 -6.725 1.490 1.00 97.81 100 HIS A C 1
ATOM 751 O O . HIS A 1 100 ? 3.364 -6.651 0.278 1.00 97.81 100 HIS A O 1
ATOM 757 N N . GLY A 1 101 ? 4.166 -6.545 2.373 1.00 97.06 101 GLY A N 1
ATOM 758 C CA . GLY A 1 101 ? 5.565 -6.336 1.997 1.00 97.06 101 GLY A CA 1
ATOM 759 C C . GLY A 1 101 ? 6.142 -7.514 1.218 1.00 97.06 101 GLY A C 1
ATOM 760 O O . GLY A 1 101 ? 6.729 -7.312 0.159 1.00 97.06 101 GLY A O 1
ATOM 761 N N . VAL A 1 102 ? 5.895 -8.749 1.668 1.00 97.38 102 VAL A N 1
ATOM 762 C CA . VAL A 1 102 ? 6.237 -9.965 0.900 1.00 97.38 102 VAL A CA 1
ATOM 763 C C . VAL A 1 102 ? 5.546 -9.965 -0.470 1.00 97.38 102 VAL A C 1
ATOM 765 O O . VAL A 1 102 ? 6.134 -10.401 -1.454 1.00 97.38 102 VAL A O 1
ATOM 768 N N . GLY A 1 103 ? 4.341 -9.399 -0.566 1.00 95.69 103 GLY A N 1
ATOM 769 C CA . GLY A 1 103 ? 3.602 -9.200 -1.815 1.00 95.69 103 G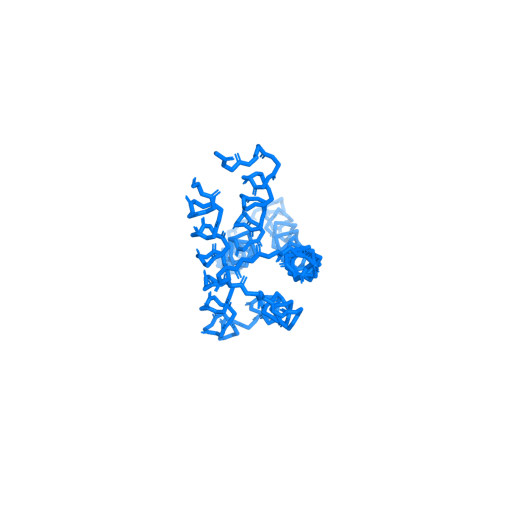LY A CA 1
ATOM 770 C C . GLY A 1 103 ? 4.382 -8.456 -2.893 1.00 95.69 103 GLY A C 1
ATOM 771 O O . GLY A 1 103 ? 4.271 -8.799 -4.068 1.00 95.69 103 GLY A O 1
ATOM 772 N N . THR A 1 104 ? 5.232 -7.503 -2.496 1.00 94.12 104 THR A N 1
ATOM 773 C CA . THR A 1 104 ? 6.040 -6.703 -3.433 1.00 94.12 104 THR A CA 1
ATOM 774 C C . THR A 1 104 ? 7.087 -7.524 -4.190 1.00 94.12 104 THR A C 1
ATOM 776 O O . THR A 1 104 ? 7.521 -7.124 -5.269 1.00 94.12 104 THR A O 1
ATOM 779 N N . THR A 1 105 ? 7.455 -8.701 -3.676 1.00 92.25 105 THR A N 1
ATOM 780 C CA . THR A 1 105 ? 8.349 -9.654 -4.350 1.00 92.25 105 THR A CA 1
ATOM 781 C C . THR A 1 105 ? 7.577 -10.866 -4.876 1.00 92.25 105 THR A C 1
ATOM 783 O O . THR A 1 105 ? 7.784 -11.287 -6.018 1.00 92.25 105 THR A O 1
ATOM 786 N N . LEU A 1 106 ? 6.623 -11.377 -4.093 1.00 94.31 106 LEU A N 1
ATOM 787 C CA . LEU A 1 106 ? 5.783 -12.530 -4.400 1.00 94.31 106 LEU A CA 1
ATOM 788 C C . LEU A 1 106 ? 4.304 -12.130 -4.480 1.00 94.31 106 LEU A C 1
ATOM 790 O O . LEU A 1 106 ? 3.601 -12.113 -3.472 1.00 94.31 106 LEU A O 1
ATOM 794 N N . LEU A 1 107 ? 3.806 -11.924 -5.705 1.00 93.38 107 LEU A N 1
ATOM 795 C CA . LEU A 1 107 ? 2.430 -11.478 -5.978 1.00 93.38 107 LEU A CA 1
ATOM 796 C C . LEU A 1 107 ? 1.358 -12.295 -5.227 1.00 93.38 107 LEU A C 1
ATOM 798 O O . LEU A 1 107 ? 0.377 -11.736 -4.745 1.00 93.38 107 LEU A O 1
ATOM 802 N N . ALA A 1 108 ? 1.562 -13.610 -5.082 1.00 95.94 108 ALA A N 1
ATOM 803 C CA . ALA A 1 108 ? 0.632 -14.505 -4.391 1.00 95.94 108 ALA A CA 1
ATOM 804 C C . ALA A 1 108 ? 0.358 -14.101 -2.928 1.00 95.94 108 ALA A C 1
ATOM 806 O O . ALA A 1 108 ? -0.735 -14.350 -2.423 1.00 95.94 108 ALA A O 1
ATOM 807 N N . ALA A 1 109 ? 1.292 -13.425 -2.251 1.00 96.88 109 ALA A N 1
ATOM 808 C CA . ALA A 1 109 ? 1.083 -12.955 -0.882 1.00 96.88 109 ALA A CA 1
ATOM 809 C C . ALA A 1 109 ? 0.003 -11.855 -0.791 1.00 96.88 109 ALA A C 1
ATOM 811 O O . ALA A 1 109 ? -0.636 -11.686 0.255 1.00 96.88 109 ALA A O 1
ATOM 812 N N . PHE A 1 110 ? -0.283 -11.139 -1.886 1.00 96.44 110 PHE A N 1
ATOM 813 C CA . PHE A 1 110 ? -1.402 -10.196 -1.925 1.00 96.44 110 PHE A CA 1
ATOM 814 C C . PHE A 1 110 ? -2.764 -10.872 -1.820 1.00 96.44 110 PHE A C 1
ATOM 816 O O . PHE A 1 110 ? -3.664 -10.273 -1.240 1.00 96.44 110 PHE A O 1
ATOM 823 N N . ALA A 1 111 ? -2.910 -12.125 -2.259 1.00 97.44 111 ALA A N 1
ATOM 824 C CA . ALA A 1 111 ? -4.166 -12.863 -2.112 1.00 97.44 111 ALA A CA 1
ATOM 825 C C . ALA A 1 111 ? -4.602 -13.000 -0.642 1.00 97.44 111 ALA A C 1
ATOM 827 O O . ALA A 1 111 ? -5.791 -13.101 -0.360 1.00 97.44 111 ALA A O 1
ATOM 828 N N . VAL A 1 112 ? -3.646 -12.960 0.295 1.00 97.38 112 VAL A N 1
ATOM 829 C CA . VAL A 1 112 ? -3.908 -13.006 1.740 1.00 97.38 112 VAL A CA 1
ATOM 830 C C . VAL A 1 112 ? -3.924 -11.606 2.353 1.00 97.38 112 VAL A C 1
ATOM 832 O O . VAL A 1 112 ? -4.849 -11.265 3.090 1.00 97.38 112 VAL A O 1
ATOM 835 N N . SER A 1 113 ? -2.920 -10.772 2.065 1.00 97.69 113 SER A N 1
ATOM 836 C CA . SER A 1 113 ? -2.821 -9.454 2.710 1.00 97.69 113 SER A CA 1
ATOM 837 C C . SER A 1 113 ? -3.923 -8.486 2.276 1.00 97.69 113 SER A C 1
ATOM 839 O O . SER A 1 113 ? -4.415 -7.733 3.115 1.00 97.69 113 SER A O 1
ATOM 841 N N . VAL A 1 114 ? -4.356 -8.517 1.009 1.00 97.62 114 VAL A N 1
ATOM 842 C CA . VAL A 1 114 ? -5.385 -7.601 0.488 1.00 97.62 114 VAL A CA 1
ATOM 843 C C . VAL A 1 114 ? -6.727 -7.790 1.199 1.00 97.62 114 VAL A C 1
ATOM 845 O O . VAL A 1 114 ? -7.235 -6.797 1.723 1.00 97.62 114 VAL A O 1
ATOM 848 N N . PRO A 1 115 ? -7.290 -9.010 1.321 1.00 98.19 115 PRO A N 1
ATOM 849 C CA . PRO A 1 115 ? -8.523 -9.204 2.083 1.00 98.19 115 PRO A CA 1
ATOM 850 C C . PRO A 1 115 ? -8.393 -8.814 3.558 1.00 98.19 115 PRO A C 1
ATOM 852 O O . PRO A 1 115 ? -9.284 -8.158 4.093 1.00 98.19 115 PRO A O 1
ATOM 855 N N . VAL A 1 116 ? -7.285 -9.169 4.220 1.00 98.00 116 VAL A N 1
ATOM 856 C CA . VAL A 1 116 ? -7.086 -8.899 5.656 1.00 98.00 116 VAL A CA 1
ATOM 857 C C . VAL A 1 116 ? -7.007 -7.397 5.941 1.00 98.00 116 VAL A C 1
ATOM 859 O O . VAL A 1 116 ? -7.697 -6.897 6.832 1.00 98.00 116 VAL A O 1
ATOM 862 N N . ILE A 1 117 ? -6.188 -6.665 5.183 1.00 98.06 117 ILE A N 1
ATOM 863 C CA . ILE A 1 117 ? -6.013 -5.217 5.362 1.00 98.06 117 ILE A CA 1
ATOM 864 C C . ILE A 1 117 ? -7.249 -4.467 4.861 1.00 98.06 117 ILE A C 1
ATOM 866 O O . ILE A 1 117 ? -7.711 -3.538 5.521 1.00 98.06 117 ILE A O 1
ATOM 870 N N . GLY A 1 118 ? -7.837 -4.892 3.741 1.00 97.94 118 GLY A N 1
ATOM 871 C CA . GLY A 1 118 ? -9.078 -4.318 3.223 1.00 97.94 118 GLY A CA 1
ATOM 872 C C . GLY A 1 118 ? -10.221 -4.432 4.231 1.00 97.94 118 GLY A C 1
ATOM 873 O O . GLY A 1 118 ? -10.906 -3.447 4.508 1.00 97.94 118 GLY A O 1
ATOM 874 N N . TYR A 1 119 ? -10.369 -5.599 4.862 1.00 97.69 119 TYR A N 1
ATOM 875 C CA . TYR A 1 119 ? -11.337 -5.800 5.936 1.00 97.69 119 TYR A CA 1
ATOM 876 C C . TYR A 1 119 ? -11.068 -4.889 7.141 1.00 97.69 119 TYR A C 1
ATOM 878 O O . TYR A 1 119 ? -12.001 -4.272 7.658 1.00 97.69 119 TYR A O 1
ATOM 886 N N . TYR A 1 120 ? -9.803 -4.745 7.556 1.00 97.44 120 TYR A N 1
ATOM 887 C CA . TYR A 1 120 ? -9.417 -3.815 8.621 1.00 97.44 120 TYR A CA 1
ATOM 888 C C . TYR A 1 120 ? -9.849 -2.378 8.306 1.00 97.44 120 TYR A C 1
ATOM 890 O O . TYR A 1 120 ? -10.519 -1.738 9.118 1.00 97.44 120 TYR A O 1
ATOM 898 N N . LEU A 1 121 ? -9.506 -1.878 7.114 1.00 97.12 121 LEU A N 1
ATOM 899 C CA . LE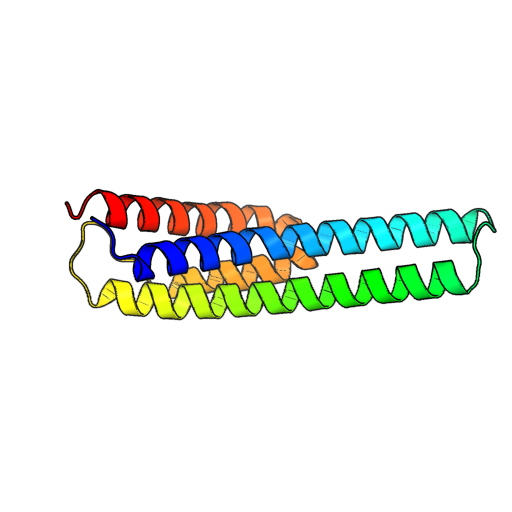U A 1 121 ? -9.824 -0.515 6.682 1.00 97.12 121 LEU A CA 1
ATOM 900 C C . LEU A 1 121 ? -11.335 -0.286 6.590 1.00 97.12 121 LEU A C 1
ATOM 902 O O . LEU A 1 121 ? -11.817 0.765 7.017 1.00 97.12 121 LEU A O 1
ATOM 906 N N . TYR A 1 122 ? -12.081 -1.268 6.083 1.00 96.06 122 TYR A N 1
ATOM 907 C CA . TYR A 1 122 ? -13.540 -1.225 6.016 1.00 96.06 122 TYR A CA 1
ATOM 908 C C . TYR A 1 122 ? -14.175 -1.133 7.410 1.00 96.06 122 TYR A C 1
ATOM 910 O O . TYR A 1 122 ? -14.983 -0.237 7.676 1.00 96.06 122 TYR A O 1
ATOM 918 N N . ARG A 1 123 ? -13.781 -2.025 8.329 1.00 94.81 123 ARG A N 1
ATOM 919 C CA . ARG A 1 123 ? -14.311 -2.041 9.701 1.00 94.81 123 ARG A CA 1
ATOM 920 C C . ARG A 1 123 ? -13.957 -0.766 10.452 1.00 94.81 123 ARG A C 1
ATOM 922 O O . ARG A 1 123 ? -14.837 -0.182 11.080 1.00 94.81 123 ARG A O 1
ATOM 929 N N . ARG A 1 124 ? -12.713 -0.291 10.328 1.00 93.12 124 ARG A N 1
ATOM 930 C CA . ARG A 1 124 ? -12.270 0.981 10.910 1.00 93.12 124 ARG A CA 1
ATOM 931 C C . ARG A 1 124 ? -13.123 2.149 10.416 1.00 93.12 124 ARG A C 1
ATOM 933 O O . ARG A 1 124 ? -13.613 2.922 11.230 1.00 93.12 124 ARG A O 1
ATOM 940 N N . ARG A 1 125 ? -13.360 2.244 9.100 1.00 92.12 125 ARG A N 1
ATOM 941 C CA . ARG A 1 125 ? -14.183 3.318 8.518 1.00 92.12 125 ARG A CA 1
ATOM 942 C C . ARG A 1 125 ? -15.617 3.287 9.030 1.00 92.12 125 ARG A C 1
ATOM 944 O O . ARG A 1 125 ? -16.184 4.336 9.312 1.00 92.12 125 ARG A O 1
ATOM 951 N N . THR A 1 126 ? -16.189 2.090 9.126 1.00 89.62 126 THR A N 1
ATOM 952 C CA . THR A 1 126 ? -17.570 1.901 9.580 1.00 89.62 126 THR A CA 1
ATOM 953 C C . THR A 1 126 ? -17.717 2.338 11.036 1.00 89.62 126 THR A C 1
ATOM 955 O O . THR A 1 126 ? -18.607 3.133 11.332 1.00 89.62 126 THR A O 1
ATOM 958 N N . ARG A 1 127 ? -16.783 1.928 11.906 1.00 85.12 127 ARG A N 1
ATOM 959 C CA . ARG A 1 127 ? -16.734 2.337 13.320 1.00 85.12 127 ARG A CA 1
ATOM 960 C C . ARG A 1 127 ? -16.676 3.861 13.487 1.00 85.12 127 ARG A C 1
ATOM 962 O O . ARG A 1 127 ? -17.393 4.415 14.314 1.00 85.12 127 ARG A O 1
ATOM 969 N 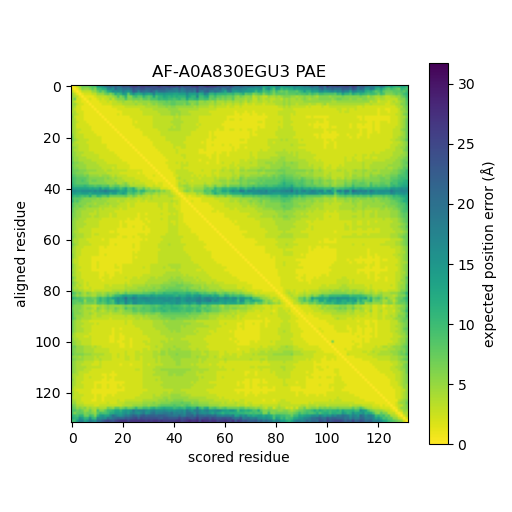N . ASP A 1 128 ? -15.886 4.550 12.662 1.00 78.25 128 ASP A N 1
ATOM 970 C CA . ASP A 1 128 ? -15.805 6.019 12.679 1.00 78.25 128 ASP A CA 1
ATOM 971 C C . ASP A 1 128 ? -17.149 6.679 12.299 1.00 78.25 128 ASP A C 1
ATOM 973 O O . ASP A 1 128 ? -17.484 7.764 12.779 1.00 78.25 128 ASP A O 1
ATOM 977 N N . THR A 1 129 ? -17.937 6.040 11.427 1.00 72.56 129 THR A N 1
ATOM 978 C CA . THR A 1 129 ? -19.239 6.564 10.980 1.00 72.56 129 THR A CA 1
ATOM 979 C C . THR A 1 129 ? -20.405 6.253 11.918 1.00 72.56 129 THR A C 1
ATOM 981 O O . THR A 1 129 ? -21.340 7.056 11.954 1.00 72.56 129 THR A O 1
ATOM 984 N N . THR A 1 130 ? -20.357 5.137 12.658 1.00 63.94 130 THR A N 1
ATOM 985 C CA . THR A 1 130 ? -21.430 4.655 13.551 1.00 63.94 130 THR A CA 1
ATOM 986 C C . THR A 1 130 ? -21.328 5.170 14.982 1.00 63.94 130 THR A C 1
ATOM 988 O O . THR A 1 130 ? -22.332 5.161 15.679 1.00 63.94 130 THR A O 1
ATOM 991 N N . ALA A 1 131 ? -20.176 5.685 15.421 1.00 58.69 131 ALA A N 1
ATOM 992 C CA . ALA A 1 131 ? -20.019 6.367 16.715 1.00 58.69 131 ALA A CA 1
ATOM 993 C C . ALA A 1 131 ? -20.704 7.762 16.776 1.00 58.69 131 ALA A C 1
ATOM 995 O O . ALA A 1 131 ? -20.221 8.675 17.448 1.00 58.69 131 ALA A O 1
ATOM 996 N N . LYS A 1 132 ? -21.787 7.953 16.017 1.00 50.62 132 LYS A N 1
ATOM 997 C CA . LYS A 1 132 ? -22.656 9.137 16.006 1.00 50.62 132 LYS A CA 1
ATOM 998 C C . LYS A 1 132 ? -23.915 8.853 16.808 1.00 50.62 132 LYS A C 1
ATOM 1000 O O . LYS A 1 132 ? -24.380 9.819 17.445 1.00 50.62 132 LYS A O 1
#